Protein AF-A0A699XBI1-F1 (afdb_monomer_lite)

Foldseek 3Di:
DDFQQVVLVVVLVVVVVVPDDQLQKKWWWKFQVVVTDIGIWIWGHPDNPDFTWTHGPVDRDTHTPVVPPRIGTAKIDTPPDIGGPDD

Secondary structure (DSSP, 8-state):
---HHHHHHHHHHHHHHTT--STTEEEEEEEEETTEEEEEEEEE-SSTTSPPEEE-SS-S-EEEGGG-TTEEEEEEE-SS-EE----

Sequence (87 aa):
AGDCEDFAIAKYFSLRQLGMPADKLLITYVKVLNPERAHMVLTYYPDADGEPLVLDSLVDTIDPADARKDLLPVYAFNGEGVWLPDA

InterPro domains:
  IPR010319 Transglutaminase-like cysteine peptidase, predicted [PF06035] (1-64)
  IPR010319 Transglutaminase-like cysteine peptidase, predicted [PTHR39327] (1-84)

pLDDT: mean 94.77, std 7.34, range [47.53, 98.69]

Radius of gyration: 12.17 Å; chains: 1; bounding box: 32×22×32 Å

Organism: Tanacetum cinerariifolium (NCBI:txid118510)

Structure (mmCIF, N/CA/C/O backbone):
data_AF-A0A699XBI1-F1
#
_entry.id   AF-A0A699XBI1-F1
#
loop_
_atom_site.group_PDB
_atom_site.id
_atom_site.type_symbol
_atom_site.label_atom_id
_atom_site.label_alt_id
_atom_site.label_comp_id
_atom_site.label_asym_id
_atom_site.label_entity_id
_atom_site.label_seq_id
_atom_site.pdbx_PDB_ins_code
_atom_site.Cartn_x
_atom_site.Cartn_y
_atom_site.Cartn_z
_atom_site.occupancy
_atom_site.B_iso_or_equiv
_atom_site.auth_seq_id
_atom_site.auth_comp_id
_atom_site.auth_asym_id
_atom_site.auth_atom_id
_atom_site.pdbx_PDB_model_num
ATOM 1 N N . ALA A 1 1 ? -8.581 5.282 -17.057 1.00 65.94 1 ALA A N 1
ATOM 2 C CA . ALA A 1 1 ? -7.246 4.742 -16.737 1.00 65.94 1 ALA A CA 1
ATOM 3 C C . ALA A 1 1 ? -6.664 5.609 -15.634 1.00 65.94 1 ALA A C 1
ATOM 5 O O . ALA A 1 1 ? -6.984 6.792 -15.633 1.00 65.94 1 ALA A O 1
ATOM 6 N N . GLY A 1 2 ? -5.890 5.023 -14.726 1.00 87.69 2 GLY A N 1
ATOM 7 C CA . GLY A 1 2 ? -5.217 5.711 -13.624 1.00 87.69 2 GLY A CA 1
ATOM 8 C C . GLY A 1 2 ? -3.854 5.073 -13.361 1.00 87.69 2 GLY A C 1
ATOM 9 O O . GLY A 1 2 ? -3.564 4.013 -13.930 1.00 87.69 2 GLY A O 1
ATOM 10 N N . ASP A 1 3 ? -3.021 5.720 -12.557 1.00 93.06 3 ASP A N 1
ATOM 11 C CA . ASP A 1 3 ? -1.724 5.191 -12.126 1.00 93.06 3 ASP A CA 1
ATOM 12 C C . ASP A 1 3 ? -1.812 4.477 -10.760 1.00 93.06 3 ASP A C 1
ATOM 14 O O . ASP A 1 3 ? -2.898 4.247 -10.228 1.00 93.06 3 ASP A O 1
ATOM 18 N N . CYS A 1 4 ? -0.677 4.049 -10.199 1.00 95.31 4 CYS A N 1
ATOM 19 C CA . CYS A 1 4 ? -0.660 3.293 -8.944 1.00 95.31 4 CYS A CA 1
ATOM 20 C C . CYS A 1 4 ? -1.348 4.009 -7.773 1.00 95.31 4 CYS A C 1
ATOM 22 O O . CYS A 1 4 ? -1.973 3.336 -6.950 1.00 95.31 4 CYS A O 1
ATOM 24 N N . GLU A 1 5 ? -1.266 5.341 -7.716 1.00 95.19 5 GLU A N 1
ATOM 25 C CA . GLU A 1 5 ? -1.935 6.144 -6.694 1.00 95.19 5 GLU A CA 1
ATOM 26 C C . GLU A 1 5 ? -3.448 6.024 -6.835 1.00 95.19 5 GLU A C 1
ATOM 28 O O . GLU A 1 5 ? -4.138 5.680 -5.872 1.00 95.19 5 GLU A O 1
ATOM 33 N N . ASP A 1 6 ? -3.954 6.237 -8.053 1.00 97.00 6 ASP A N 1
ATOM 34 C CA . ASP A 1 6 ? -5.384 6.191 -8.348 1.00 97.00 6 ASP A CA 1
ATOM 35 C C . ASP A 1 6 ? -5.987 4.842 -7.938 1.00 97.00 6 ASP A C 1
ATOM 37 O O . ASP A 1 6 ? -7.065 4.782 -7.341 1.00 97.00 6 ASP A O 1
ATOM 41 N N . PHE A 1 7 ? -5.276 3.742 -8.215 1.00 97.94 7 PHE A N 1
ATOM 42 C CA . PHE A 1 7 ? -5.705 2.401 -7.815 1.00 97.94 7 PHE A CA 1
ATOM 43 C C . PHE A 1 7 ? -5.734 2.228 -6.292 1.00 97.94 7 PHE A C 1
ATOM 45 O O . PHE A 1 7 ? -6.696 1.657 -5.771 1.00 97.94 7 PHE A O 1
ATOM 52 N N . ALA A 1 8 ? -4.715 2.698 -5.570 1.00 97.94 8 ALA A N 1
ATOM 53 C CA . ALA A 1 8 ? -4.669 2.595 -4.113 1.00 97.94 8 ALA A CA 1
ATOM 54 C C . ALA A 1 8 ? -5.785 3.428 -3.452 1.00 97.94 8 ALA A C 1
ATOM 56 O O . ALA A 1 8 ? -6.504 2.918 -2.588 1.00 97.94 8 ALA A O 1
ATOM 57 N N . ILE A 1 9 ? -6.001 4.662 -3.921 1.00 97.75 9 ILE A N 1
ATOM 58 C CA . ILE A 1 9 ? -7.063 5.561 -3.448 1.00 97.75 9 ILE A CA 1
ATOM 59 C C . ILE A 1 9 ? -8.450 4.979 -3.743 1.00 97.75 9 ILE A C 1
ATOM 61 O O . ILE A 1 9 ? -9.309 4.937 -2.857 1.00 97.75 9 ILE A O 1
ATOM 65 N N . ALA A 1 10 ? -8.681 4.491 -4.964 1.00 98.25 10 ALA A N 1
ATOM 66 C CA . ALA A 1 10 ? -9.963 3.905 -5.344 1.00 98.25 10 ALA A CA 1
ATOM 67 C C . ALA A 1 10 ? -10.297 2.675 -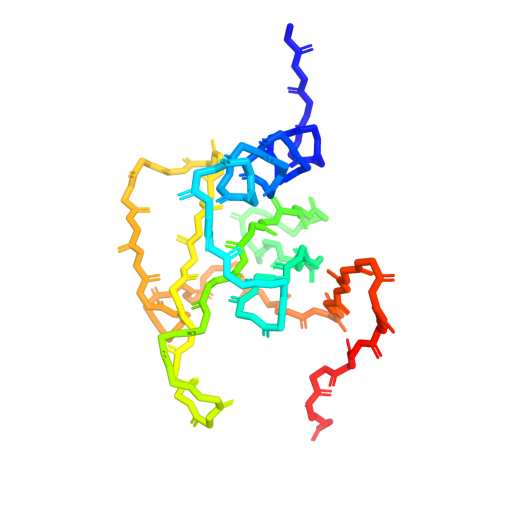4.487 1.00 98.25 10 ALA A C 1
ATOM 69 O O . ALA A 1 10 ? -11.427 2.552 -4.003 1.00 98.25 10 ALA A O 1
ATOM 70 N N . LYS A 1 11 ? -9.319 1.790 -4.241 1.00 98.12 11 LYS A N 1
ATOM 71 C CA . LYS A 1 11 ? -9.484 0.639 -3.339 1.00 98.12 11 LYS A CA 1
ATOM 72 C C . LYS A 1 11 ? -9.790 1.090 -1.911 1.00 98.12 11 LYS A C 1
ATOM 74 O O . LYS A 1 11 ? -10.732 0.568 -1.319 1.00 98.12 11 LYS A O 1
ATOM 79 N N . TYR A 1 12 ? -9.056 2.077 -1.386 1.00 98.44 12 TYR A N 1
ATOM 80 C CA . TYR A 1 12 ? -9.267 2.613 -0.040 1.00 98.44 12 TYR A CA 1
ATOM 81 C C . TYR A 1 12 ? -10.717 3.069 0.148 1.00 98.44 12 TYR A C 1
ATOM 83 O O . TYR A 1 12 ? -11.427 2.539 1.001 1.00 98.44 12 TYR A O 1
ATOM 91 N N . PHE A 1 13 ? -11.200 3.986 -0.694 1.00 98.06 13 PHE A N 1
ATOM 92 C CA . PHE A 1 13 ? -12.561 4.510 -0.557 1.00 98.06 13 PHE A CA 1
ATOM 93 C C . PHE A 1 13 ? -13.639 3.452 -0.804 1.00 98.06 13 PHE A C 1
ATOM 95 O O . PHE A 1 13 ? -14.653 3.448 -0.105 1.00 98.06 13 PHE A O 1
ATOM 102 N N . SER A 1 14 ? -13.410 2.517 -1.729 1.00 98.31 14 SER A N 1
ATOM 103 C CA . SER A 1 14 ? -14.348 1.417 -1.983 1.00 98.31 14 SER A CA 1
ATOM 104 C C . SER A 1 14 ? -14.497 0.507 -0.761 1.00 98.31 14 SER A C 1
ATOM 106 O O . SER A 1 14 ? -15.614 0.216 -0.337 1.00 98.31 14 SER A O 1
ATOM 108 N N . LEU A 1 15 ? -13.387 0.096 -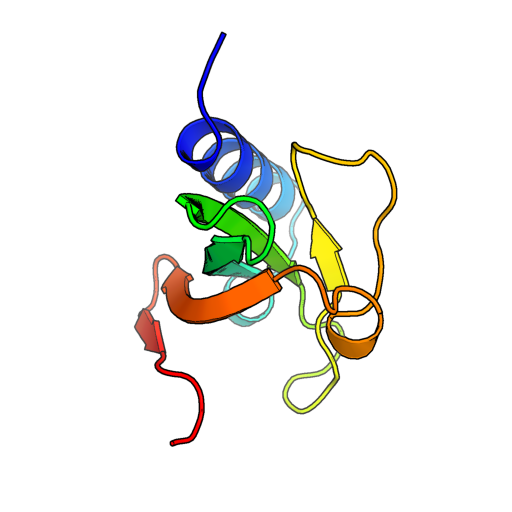0.140 1.00 98.19 15 LEU A N 1
ATOM 109 C CA . LEU A 1 15 ? -13.416 -0.745 1.060 1.00 98.19 15 LEU A CA 1
ATOM 110 C C . LEU A 1 15 ? -14.001 -0.004 2.268 1.00 98.19 15 LEU A C 1
ATOM 112 O O . LEU A 1 15 ? -14.763 -0.589 3.041 1.00 98.19 15 LEU A O 1
ATOM 116 N N . ARG A 1 16 ? -13.729 1.301 2.397 1.00 97.56 16 ARG A N 1
ATOM 117 C CA . ARG A 1 16 ? -14.369 2.160 3.405 1.00 97.56 16 ARG A CA 1
ATOM 118 C C . ARG A 1 16 ? -15.884 2.214 3.221 1.00 97.56 16 ARG A C 1
ATOM 120 O O . ARG A 1 16 ? -16.613 2.080 4.200 1.00 97.56 16 ARG A O 1
ATOM 127 N N . GLN A 1 17 ? -16.367 2.350 1.986 1.00 98.12 17 GLN A N 1
ATOM 128 C CA . GLN A 1 17 ? -17.800 2.338 1.679 1.00 98.12 17 GLN A CA 1
ATOM 129 C C . GLN A 1 17 ? -18.456 0.982 1.987 1.00 98.12 17 GLN A C 1
ATOM 131 O O . GLN A 1 17 ? -19.620 0.941 2.381 1.00 98.12 17 GLN A O 1
ATOM 136 N N . LEU A 1 18 ? -17.705 -0.116 1.867 1.00 98.25 18 LEU A N 1
ATOM 137 C CA . LEU A 1 18 ? -18.137 -1.464 2.254 1.00 98.25 18 LEU A CA 1
ATOM 138 C C . LEU A 1 18 ? -18.057 -1.729 3.771 1.00 98.25 18 LEU A C 1
ATOM 140 O O . LEU A 1 18 ? -18.371 -2.832 4.214 1.00 98.25 18 LEU A O 1
ATOM 144 N N . GLY A 1 19 ? -17.675 -0.733 4.577 1.00 97.69 19 GLY A N 1
ATOM 145 C CA . GLY A 1 19 ? -17.704 -0.800 6.039 1.00 97.69 19 GLY A CA 1
ATOM 146 C C . GLY A 1 19 ? -16.392 -1.223 6.700 1.00 97.69 19 GLY A C 1
ATOM 147 O O . GLY A 1 19 ? -16.368 -1.394 7.918 1.00 97.69 19 GLY A O 1
ATOM 148 N N . MET A 1 20 ? -15.294 -1.368 5.952 1.00 97.25 20 MET A N 1
ATOM 149 C CA . MET A 1 20 ? -13.990 -1.658 6.558 1.00 97.25 20 MET A CA 1
ATOM 150 C C . MET A 1 20 ? -13.483 -0.450 7.355 1.00 97.25 20 MET A C 1
ATOM 152 O O . MET A 1 20 ? -13.501 0.649 6.802 1.00 97.25 20 MET A O 1
ATOM 156 N N . PRO A 1 21 ? -13.019 -0.611 8.608 1.00 96.12 21 PRO A N 1
ATOM 157 C CA . PRO A 1 21 ? -12.467 0.478 9.423 1.00 96.12 21 PRO A CA 1
ATOM 158 C C . PRO A 1 21 ? -11.264 1.198 8.777 1.00 96.12 21 PRO A C 1
ATOM 160 O O . PRO A 1 21 ? -10.508 0.586 8.025 1.00 96.12 21 PRO A O 1
ATOM 163 N N . ALA A 1 22 ? -11.109 2.506 9.028 1.00 95.62 22 ALA A N 1
ATOM 164 C CA . ALA A 1 22 ? -10.041 3.323 8.430 1.00 95.62 22 ALA A CA 1
ATOM 165 C C . ALA A 1 22 ? -8.657 3.002 9.000 1.00 95.62 22 ALA A C 1
ATOM 167 O O . ALA A 1 22 ? -7.692 2.938 8.245 1.00 95.62 22 ALA A O 1
ATOM 168 N N . ASP A 1 23 ? -8.588 2.772 10.306 1.00 94.69 23 ASP A N 1
ATOM 169 C CA . ASP A 1 23 ? -7.402 2.364 11.064 1.00 94.69 23 ASP A CA 1
ATOM 170 C C . ASP A 1 23 ? -6.785 1.050 10.563 1.00 94.69 23 ASP A C 1
ATOM 172 O O . ASP A 1 23 ? -5.593 0.821 10.737 1.00 94.69 23 ASP A O 1
ATOM 176 N N . LYS A 1 24 ? -7.567 0.209 9.877 1.00 96.62 24 LYS A N 1
ATOM 177 C CA . LYS A 1 24 ? -7.083 -1.021 9.237 1.00 96.62 24 LYS A CA 1
ATOM 178 C C . LYS A 1 24 ? -6.566 -0.835 7.813 1.00 96.62 24 LYS A C 1
ATOM 180 O O . LYS A 1 24 ? -6.073 -1.799 7.235 1.00 96.62 24 LYS A O 1
ATOM 185 N N . LEU A 1 25 ? -6.732 0.338 7.209 1.00 97.88 25 LEU A N 1
ATOM 186 C CA . LEU A 1 25 ? -6.453 0.578 5.794 1.00 97.88 25 LEU A CA 1
ATOM 187 C C . LEU A 1 25 ? -5.481 1.742 5.638 1.00 97.88 25 LEU A C 1
ATOM 189 O O . LEU A 1 25 ? -5.836 2.888 5.919 1.00 97.88 25 LEU A O 1
ATOM 193 N N . LEU A 1 26 ? -4.286 1.460 5.121 1.00 97.75 26 LEU A N 1
ATOM 194 C CA . LEU A 1 26 ? -3.262 2.471 4.883 1.00 97.75 26 LEU A CA 1
ATOM 195 C C . LEU A 1 26 ? -2.838 2.483 3.416 1.00 97.75 26 LEU A C 1
ATOM 197 O O . LEU A 1 26 ? -2.454 1.465 2.845 1.00 97.75 26 LEU A O 1
ATOM 201 N N . ILE A 1 27 ? -2.874 3.657 2.799 1.00 98.44 27 ILE A N 1
ATOM 202 C CA . ILE A 1 27 ? -2.235 3.884 1.507 1.00 98.44 27 ILE A CA 1
ATOM 203 C C . ILE A 1 27 ? -0.734 3.960 1.773 1.00 98.44 27 ILE A C 1
ATOM 205 O O . ILE A 1 27 ? -0.272 4.793 2.553 1.00 98.44 27 ILE A O 1
ATOM 209 N N . THR A 1 28 ? 0.032 3.069 1.158 1.00 98.38 28 THR A N 1
ATOM 210 C CA . THR A 1 28 ? 1.454 2.893 1.447 1.00 98.38 28 THR A CA 1
ATOM 211 C C . THR A 1 28 ? 2.275 3.242 0.223 1.00 98.38 28 THR A C 1
ATOM 213 O O . THR A 1 28 ? 2.146 2.622 -0.836 1.00 98.38 28 THR A O 1
ATOM 216 N N . TYR A 1 29 ? 3.152 4.228 0.385 1.00 98.12 29 TYR A N 1
ATOM 217 C CA . TYR A 1 29 ? 4.190 4.517 -0.585 1.00 98.12 29 TYR A CA 1
ATOM 218 C C . TYR A 1 29 ? 5.332 3.520 -0.398 1.00 98.12 29 TYR A C 1
ATOM 220 O O . TYR A 1 29 ? 5.879 3.359 0.701 1.00 98.12 29 TYR A O 1
ATOM 228 N N . VAL A 1 30 ? 5.729 2.887 -1.495 1.00 98.06 30 VAL A N 1
ATOM 229 C CA . VAL A 1 30 ? 6.797 1.891 -1.527 1.00 98.06 30 VAL A CA 1
ATOM 230 C C . VAL A 1 30 ? 7.774 2.196 -2.661 1.00 98.06 30 VAL A C 1
ATOM 232 O O . VAL A 1 30 ? 7.450 2.870 -3.641 1.00 98.06 30 VAL A O 1
ATOM 235 N N . LYS A 1 31 ? 8.987 1.664 -2.552 1.00 97.88 31 LYS A N 1
ATOM 236 C CA . LYS A 1 31 ? 9.893 1.502 -3.687 1.00 97.88 31 LYS A CA 1
ATOM 237 C C . LYS A 1 31 ? 9.768 0.077 -4.201 1.00 97.88 31 LYS A C 1
ATOM 239 O O . LYS A 1 31 ? 10.005 -0.861 -3.448 1.00 97.88 31 LYS A O 1
ATOM 244 N N . VAL A 1 32 ? 9.441 -0.089 -5.475 1.00 97.44 32 VAL A N 1
ATOM 245 C CA . VAL A 1 32 ? 9.702 -1.358 -6.166 1.00 97.44 32 VAL A CA 1
ATOM 246 C C . VAL A 1 32 ? 11.209 -1.441 -6.365 1.00 97.44 32 VAL A C 1
ATOM 248 O O . VAL A 1 32 ? 11.787 -0.448 -6.789 1.00 97.44 32 VAL A O 1
ATOM 251 N N . LEU A 1 33 ? 11.852 -2.564 -6.047 1.00 96.31 33 LEU A N 1
ATOM 252 C CA . LEU A 1 33 ? 13.318 -2.672 -6.062 1.00 96.31 33 LEU A CA 1
ATOM 253 C C . LEU A 1 33 ? 13.905 -2.991 -7.445 1.00 96.31 33 LEU A C 1
ATOM 255 O O . LEU A 1 33 ? 15.043 -2.624 -7.719 1.00 96.31 33 LEU A O 1
ATOM 259 N N . ASN A 1 34 ? 13.156 -3.668 -8.323 1.00 90.25 34 ASN A N 1
ATOM 260 C CA . ASN A 1 34 ? 13.676 -4.165 -9.602 1.00 90.25 34 ASN A CA 1
ATOM 261 C C . ASN A 1 34 ? 12.646 -4.040 -10.746 1.00 90.25 34 ASN A C 1
ATOM 263 O O . ASN A 1 34 ? 11.785 -4.910 -10.876 1.00 90.25 34 ASN A O 1
ATOM 267 N N . PRO A 1 35 ? 12.743 -3.018 -11.622 1.00 91.69 35 PRO A N 1
ATOM 268 C CA . PRO A 1 35 ? 13.628 -1.852 -11.527 1.00 91.69 35 PRO A CA 1
ATOM 269 C C . PRO A 1 35 ? 13.216 -0.903 -10.393 1.00 91.69 35 PRO A C 1
ATOM 271 O O . PRO A 1 35 ? 12.038 -0.855 -10.032 1.00 91.69 35 PRO A O 1
ATOM 274 N N . GLU A 1 36 ? 14.173 -0.124 -9.875 1.00 95.44 36 GLU A N 1
ATOM 275 C CA . GLU A 1 36 ? 13.890 0.839 -8.809 1.00 95.44 36 GLU A CA 1
ATOM 276 C C . GLU A 1 36 ? 12.915 1.924 -9.285 1.00 95.44 36 GLU A C 1
ATOM 278 O O . GLU A 1 36 ? 13.217 2.681 -10.211 1.00 95.44 36 GLU A O 1
ATOM 283 N N . ARG A 1 37 ? 11.740 2.006 -8.653 1.00 96.69 37 ARG A N 1
ATOM 284 C CA . ARG A 1 37 ? 10.765 3.075 -8.908 1.00 96.69 37 ARG A CA 1
ATOM 285 C C . ARG A 1 37 ? 9.807 3.293 -7.744 1.00 96.69 37 ARG A C 1
ATOM 287 O O . ARG A 1 37 ? 9.538 2.382 -6.963 1.00 96.69 37 ARG A O 1
ATOM 294 N N . ALA A 1 38 ? 9.256 4.502 -7.685 1.00 97.56 38 ALA A N 1
ATOM 295 C CA . ALA A 1 38 ? 8.127 4.827 -6.825 1.00 97.56 38 ALA A CA 1
ATOM 296 C C . ALA A 1 38 ? 6.893 4.007 -7.216 1.00 97.56 38 ALA A C 1
ATOM 298 O O . ALA A 1 38 ? 6.628 3.802 -8.404 1.00 97.56 38 ALA A O 1
ATOM 299 N N . HIS A 1 39 ? 6.148 3.556 -6.214 1.00 98.19 39 HIS A N 1
ATOM 300 C CA . HIS A 1 39 ? 4.892 2.843 -6.390 1.00 98.19 39 HIS A CA 1
ATOM 301 C C . HIS A 1 39 ? 3.990 3.056 -5.175 1.00 98.19 39 HIS A C 1
ATOM 303 O O . HIS A 1 39 ? 4.457 3.432 -4.097 1.00 98.19 39 HIS A O 1
ATOM 309 N N . MET A 1 40 ? 2.695 2.812 -5.346 1.00 98.25 40 MET A N 1
ATOM 310 C CA . MET A 1 40 ? 1.713 2.962 -4.280 1.00 98.25 40 MET A CA 1
ATOM 311 C C . MET A 1 40 ? 0.788 1.757 -4.231 1.00 98.25 40 MET A C 1
ATOM 313 O O . MET A 1 40 ? 0.293 1.287 -5.255 1.00 98.25 40 MET A O 1
ATOM 317 N N . VAL A 1 41 ? 0.569 1.263 -3.019 1.00 98.62 41 VAL A N 1
ATOM 318 C CA . VAL A 1 41 ? -0.286 0.112 -2.731 1.00 98.62 41 VAL A CA 1
ATOM 319 C C . VAL A 1 41 ? -1.250 0.462 -1.606 1.00 98.62 41 VAL A C 1
ATOM 321 O O . VAL A 1 41 ? -1.053 1.437 -0.881 1.00 98.62 41 VAL A O 1
ATOM 324 N N . LEU A 1 42 ? -2.294 -0.343 -1.441 1.00 98.69 42 LEU A N 1
ATOM 325 C CA . LEU A 1 42 ? -3.110 -0.315 -0.232 1.00 98.69 42 LEU A CA 1
ATOM 326 C C . LEU A 1 42 ? -2.673 -1.472 0.667 1.00 98.69 42 LEU A C 1
ATOM 328 O O . LEU A 1 42 ? -2.662 -2.617 0.218 1.00 98.69 42 LEU A O 1
ATOM 332 N N . THR A 1 43 ? -2.329 -1.190 1.918 1.00 98.25 43 THR A N 1
ATOM 333 C CA . THR A 1 43 ? -2.100 -2.211 2.940 1.00 98.25 43 THR A CA 1
ATOM 334 C C . THR A 1 43 ? -3.322 -2.340 3.841 1.00 98.25 43 THR A C 1
ATOM 336 O O . THR A 1 43 ? -3.967 -1.351 4.201 1.00 98.25 43 THR A O 1
ATOM 339 N N . TYR A 1 44 ? -3.668 -3.581 4.170 1.00 98.25 44 TYR A N 1
ATOM 340 C CA . TYR A 1 44 ? -4.745 -3.918 5.092 1.00 98.25 44 TYR A CA 1
ATOM 341 C C . TYR A 1 44 ? -4.180 -4.653 6.303 1.00 98.25 44 TYR A C 1
ATOM 343 O O . TYR A 1 44 ? -3.486 -5.650 6.129 1.00 98.25 44 TYR A O 1
ATOM 351 N N . TYR A 1 45 ? -4.522 -4.195 7.504 1.00 96.94 45 TYR A N 1
ATOM 352 C CA . TYR A 1 45 ? -4.115 -4.780 8.780 1.00 96.94 45 TYR A CA 1
ATOM 353 C C . TYR A 1 45 ? -5.290 -5.557 9.393 1.00 96.94 45 TYR A C 1
ATOM 355 O O . TYR A 1 45 ? -6.214 -4.943 9.939 1.00 96.94 45 TYR A O 1
ATOM 363 N N . PRO A 1 46 ? -5.309 -6.904 9.306 1.00 94.75 46 PRO A N 1
ATOM 364 C CA . PRO A 1 46 ? -6.341 -7.709 9.958 1.00 94.75 46 PRO A CA 1
ATOM 365 C C . PRO A 1 46 ? -6.343 -7.508 11.477 1.00 94.75 46 PRO A C 1
ATOM 367 O O . PRO A 1 46 ? -7.414 -7.331 12.067 1.00 94.75 46 PRO A O 1
ATOM 370 N N . ASP A 1 47 ? -5.144 -7.438 12.056 1.00 93.19 47 ASP A N 1
ATOM 371 C CA . ASP A 1 47 ? -4.852 -7.220 13.471 1.00 93.19 47 ASP A CA 1
ATOM 372 C C . ASP A 1 47 ? -3.936 -5.994 13.618 1.00 93.19 47 ASP A C 1
ATOM 374 O O . ASP A 1 47 ? -3.091 -5.760 12.756 1.00 93.19 47 ASP A O 1
ATOM 378 N N . ALA A 1 48 ? -4.097 -5.212 14.692 1.00 84.50 48 ALA A N 1
ATOM 379 C CA . ALA A 1 48 ? -3.410 -3.920 14.854 1.00 84.50 48 ALA A CA 1
ATOM 380 C C . ALA A 1 48 ? -1.872 -4.035 14.864 1.00 84.50 48 ALA A C 1
ATOM 382 O O . ALA A 1 48 ? -1.193 -3.188 14.296 1.00 84.50 48 ALA A O 1
ATOM 383 N N . ASP A 1 49 ? -1.352 -5.114 15.453 1.00 83.44 49 ASP A N 1
ATOM 384 C CA . ASP A 1 49 ? 0.083 -5.429 15.524 1.00 83.44 49 ASP A CA 1
ATOM 385 C C . ASP A 1 49 ? 0.470 -6.570 14.559 1.00 83.44 49 ASP A C 1
ATOM 387 O O . ASP A 1 49 ? 1.519 -7.201 14.696 1.00 83.44 49 ASP A O 1
ATOM 391 N N . GLY A 1 50 ? -0.431 -6.902 13.630 1.00 89.94 50 GLY A N 1
ATOM 392 C CA . GLY A 1 50 ? -0.282 -8.011 12.699 1.00 89.94 50 GLY A CA 1
ATOM 393 C C . GLY A 1 50 ? 0.474 -7.637 11.429 1.00 89.94 50 GLY A C 1
ATOM 394 O O . GLY A 1 50 ? 0.645 -6.469 11.079 1.00 89.94 50 GLY A O 1
ATOM 395 N N . GLU A 1 51 ? 0.888 -8.667 10.697 1.00 94.44 51 GLU A N 1
ATOM 396 C CA . GLU A 1 51 ? 1.439 -8.495 9.358 1.00 94.44 51 GLU A CA 1
ATOM 397 C C . GLU A 1 51 ? 0.346 -8.005 8.386 1.00 94.44 51 GLU A C 1
ATOM 399 O O . GLU A 1 51 ? -0.727 -8.619 8.312 1.00 94.44 51 GLU A O 1
ATOM 404 N N . PRO A 1 52 ? 0.586 -6.924 7.620 1.00 97.31 52 PRO A N 1
ATOM 405 C CA . PRO A 1 52 ? -0.399 -6.438 6.674 1.00 97.31 52 PRO A CA 1
ATOM 406 C C . PRO A 1 52 ? -0.445 -7.280 5.398 1.00 97.31 52 PRO A C 1
ATOM 408 O O . PRO A 1 52 ? 0.558 -7.820 4.928 1.00 97.31 52 PRO A O 1
ATOM 411 N N . LEU A 1 53 ? -1.622 -7.302 4.782 1.00 98.50 53 LEU A N 1
ATOM 412 C CA . LEU A 1 53 ? -1.833 -7.785 3.423 1.00 98.50 53 LEU A CA 1
ATOM 413 C C . LEU A 1 53 ? -1.662 -6.640 2.424 1.00 98.50 53 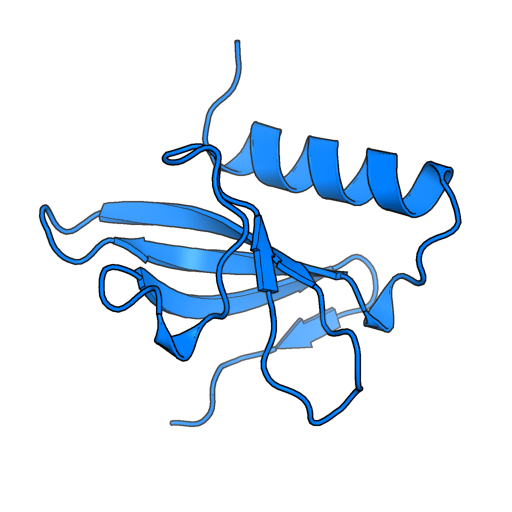LEU A C 1
ATOM 415 O O . LEU A 1 53 ? -2.123 -5.523 2.671 1.00 98.50 53 LEU A O 1
ATOM 419 N N . VAL A 1 54 ? -1.0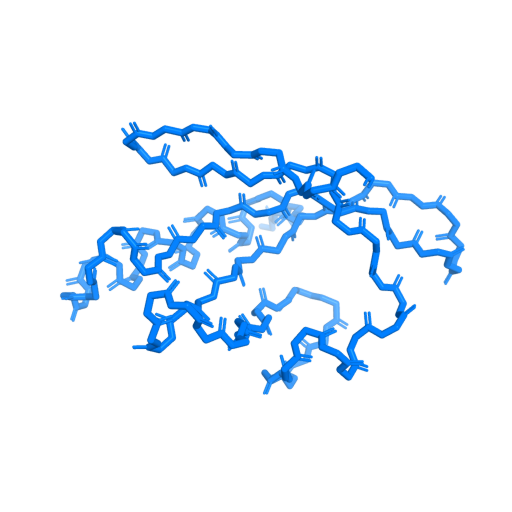49 -6.920 1.276 1.00 98.56 54 VAL A N 1
ATOM 420 C CA . VAL A 1 54 ? -0.772 -5.929 0.229 1.00 98.56 54 VAL A CA 1
ATOM 421 C C . VAL A 1 54 ? -1.755 -6.086 -0.927 1.00 98.56 54 VAL A C 1
ATOM 423 O O . VAL A 1 54 ? -1.808 -7.124 -1.581 1.00 98.56 54 VAL A O 1
ATOM 426 N N . LEU A 1 55 ? -2.508 -5.026 -1.219 1.00 98.69 55 LEU A N 1
ATOM 427 C CA . LEU A 1 55 ? -3.398 -4.933 -2.371 1.00 98.69 55 LEU A CA 1
ATOM 428 C C . LEU A 1 55 ? -2.740 -4.064 -3.448 1.00 98.69 55 LEU A C 1
ATOM 430 O O . LEU A 1 55 ? -2.828 -2.833 -3.427 1.00 98.69 55 LEU A O 1
ATOM 434 N N . ASP A 1 56 ? -2.146 -4.710 -4.444 1.00 98.19 56 ASP A N 1
ATOM 435 C CA . ASP A 1 56 ? -1.327 -4.072 -5.480 1.00 98.19 56 ASP A CA 1
ATOM 436 C C . ASP A 1 56 ? -2.075 -3.926 -6.823 1.00 98.19 56 ASP A C 1
ATOM 438 O O . ASP A 1 56 ? -3.100 -4.566 -7.051 1.00 98.19 56 ASP A O 1
ATOM 442 N N . SER A 1 57 ? -1.636 -3.013 -7.686 1.00 97.19 57 SER A N 1
ATOM 44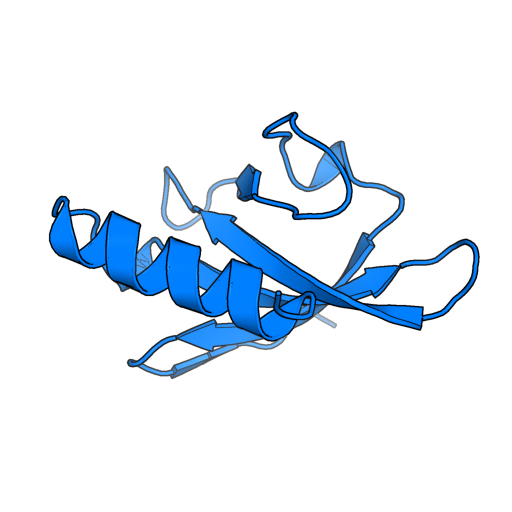3 C CA . SER A 1 57 ? -2.065 -2.891 -9.085 1.00 97.19 57 SER A CA 1
ATOM 444 C C . SER A 1 57 ? -1.106 -3.563 -10.078 1.00 97.19 57 SER A C 1
ATOM 446 O O . SER A 1 57 ? -1.447 -3.681 -11.252 1.00 97.19 57 SER A O 1
ATOM 448 N N . LEU A 1 58 ? 0.078 -4.007 -9.637 1.00 95.50 58 LEU A N 1
ATOM 449 C CA . LEU A 1 58 ? 1.047 -4.736 -10.468 1.00 95.50 58 LEU A CA 1
ATOM 450 C C . LEU A 1 58 ? 0.793 -6.247 -10.523 1.00 95.50 58 LEU A C 1
ATOM 452 O O . LEU A 1 58 ? 1.249 -6.899 -11.461 1.00 95.50 58 LEU A O 1
ATOM 456 N N . VAL A 1 59 ? 0.097 -6.793 -9.524 1.00 95.94 59 VAL A N 1
ATOM 457 C CA . VAL A 1 59 ? -0.243 -8.216 -9.396 1.00 95.94 59 VAL A CA 1
ATOM 458 C C . VAL A 1 59 ? -1.667 -8.366 -8.859 1.00 95.94 59 VAL A C 1
ATOM 460 O O . VAL A 1 59 ? -2.127 -7.518 -8.096 1.00 95.94 59 VAL A O 1
ATOM 463 N N . ASP A 1 60 ? -2.349 -9.446 -9.244 1.00 96.00 60 ASP A N 1
ATOM 464 C CA . ASP A 1 60 ? -3.740 -9.710 -8.837 1.00 96.00 60 ASP A CA 1
ATOM 465 C C . ASP A 1 60 ? -3.853 -10.456 -7.493 1.00 96.00 60 ASP A C 1
ATOM 467 O O . ASP A 1 60 ? -4.936 -10.525 -6.908 1.00 96.00 60 ASP A O 1
ATOM 471 N N . THR A 1 61 ? -2.756 -11.038 -6.998 1.00 97.50 61 THR A N 1
ATOM 472 C CA . THR A 1 61 ? -2.723 -11.723 -5.701 1.00 97.50 61 THR A CA 1
ATOM 473 C C . THR A 1 61 ? -2.689 -10.724 -4.548 1.00 97.50 61 THR A C 1
ATOM 475 O O . THR A 1 61 ? -2.114 -9.640 -4.647 1.00 97.50 61 THR A O 1
ATOM 478 N N . ILE A 1 62 ? -3.323 -11.102 -3.435 1.00 98.25 62 ILE A N 1
ATOM 479 C CA . ILE A 1 62 ? -3.224 -10.384 -2.164 1.00 98.25 62 ILE A CA 1
ATOM 480 C C . ILE A 1 62 ? -2.318 -11.213 -1.268 1.00 98.25 62 ILE A C 1
ATOM 482 O O . ILE A 1 62 ? -2.737 -12.248 -0.748 1.00 98.25 62 ILE A O 1
ATOM 486 N N . ASP A 1 63 ? -1.088 -10.746 -1.109 1.00 98.19 63 ASP A N 1
ATOM 487 C CA . ASP A 1 63 ? -0.045 -11.458 -0.381 1.00 98.19 63 ASP A CA 1
ATOM 488 C C . ASP A 1 63 ? 0.328 -10.709 0.910 1.00 98.19 63 ASP A C 1
ATOM 490 O O . ASP A 1 63 ? 0.218 -9.476 0.958 1.00 98.19 63 ASP A O 1
ATOM 494 N N . PRO A 1 64 ? 0.778 -11.421 1.959 1.00 97.88 64 PRO A N 1
ATOM 495 C CA . PRO A 1 64 ? 1.383 -10.796 3.131 1.00 97.88 64 PRO A CA 1
ATOM 496 C C . PRO A 1 64 ? 2.599 -9.943 2.749 1.00 97.88 64 PRO A C 1
ATOM 498 O O . PRO A 1 64 ? 3.312 -10.254 1.788 1.00 97.88 64 PRO A O 1
ATOM 501 N N . ALA A 1 65 ? 2.853 -8.869 3.494 1.00 96.81 65 ALA A N 1
ATOM 502 C CA . ALA A 1 65 ? 3.955 -7.957 3.202 1.00 96.81 65 ALA A CA 1
ATOM 503 C C . ALA A 1 65 ? 5.328 -8.650 3.180 1.00 96.81 65 ALA A C 1
ATOM 505 O O . ALA A 1 65 ? 6.154 -8.313 2.331 1.00 96.81 65 ALA A O 1
ATOM 506 N N . ASP A 1 66 ? 5.567 -9.663 4.018 1.00 96.19 66 ASP A N 1
ATOM 507 C CA . ASP A 1 66 ? 6.821 -10.418 4.023 1.00 96.19 66 ASP A CA 1
ATOM 508 C C . ASP A 1 66 ? 7.020 -11.228 2.734 1.00 96.19 66 ASP A C 1
ATOM 510 O O . ASP A 1 66 ? 8.155 -11.439 2.307 1.00 96.19 66 ASP A O 1
ATOM 514 N N . ALA A 1 67 ? 5.942 -11.619 2.051 1.00 97.62 67 ALA A N 1
ATOM 515 C CA . ALA A 1 67 ? 6.022 -12.285 0.753 1.00 97.62 67 ALA A CA 1
ATOM 516 C C . ALA A 1 67 ? 6.361 -11.313 -0.397 1.00 97.62 67 ALA A C 1
ATOM 518 O O . ALA A 1 67 ? 6.870 -11.737 -1.437 1.00 97.62 67 ALA A O 1
ATOM 519 N N . ARG A 1 68 ? 6.150 -10.003 -0.214 1.00 97.44 68 ARG A N 1
ATOM 520 C CA . ARG A 1 68 ? 6.408 -8.948 -1.210 1.00 97.44 68 ARG A CA 1
ATOM 521 C C . ARG A 1 68 ? 7.809 -8.351 -1.075 1.00 97.44 68 ARG A C 1
ATOM 523 O O . ARG A 1 68 ? 7.985 -7.149 -0.896 1.00 97.44 68 ARG A O 1
ATOM 530 N N . LYS A 1 69 ? 8.834 -9.202 -1.221 1.00 97.00 69 LYS A N 1
ATOM 531 C CA . LYS A 1 69 ? 10.264 -8.810 -1.168 1.00 97.00 69 LYS A CA 1
ATOM 532 C C . LYS A 1 69 ? 10.685 -7.825 -2.266 1.00 97.00 69 LYS A C 1
ATOM 534 O O . LYS A 1 69 ? 11.790 -7.294 -2.227 1.00 97.00 69 LYS A O 1
ATOM 539 N N . ASP A 1 70 ? 9.837 -7.619 -3.267 1.00 97.06 70 ASP A N 1
ATOM 540 C CA . ASP A 1 70 ? 10.015 -6.636 -4.328 1.00 97.06 70 ASP A CA 1
ATOM 541 C C . ASP A 1 70 ? 9.662 -5.205 -3.896 1.00 97.06 70 ASP A C 1
ATOM 543 O O . ASP A 1 70 ? 10.066 -4.267 -4.585 1.00 97.06 70 ASP A O 1
ATOM 547 N N . LEU A 1 71 ? 8.947 -5.031 -2.777 1.00 97.69 71 LEU A N 1
ATOM 548 C CA . LEU A 1 71 ? 8.499 -3.742 -2.259 1.00 97.69 71 LEU A CA 1
ATOM 549 C C . LEU A 1 71 ? 9.252 -3.357 -0.982 1.00 97.69 71 LEU A C 1
ATOM 551 O O . LEU A 1 71 ? 9.310 -4.114 -0.018 1.00 97.69 71 LEU A O 1
ATOM 555 N N . LEU A 1 72 ? 9.766 -2.130 -0.944 1.00 97.06 72 LEU A N 1
ATOM 556 C CA . LEU A 1 72 ? 10.350 -1.518 0.246 1.00 97.06 72 LEU A CA 1
ATOM 557 C C . LEU A 1 72 ? 9.455 -0.358 0.718 1.00 97.06 72 LEU A C 1
ATOM 559 O O . LEU A 1 72 ? 9.389 0.659 0.020 1.00 97.06 72 LEU A O 1
ATOM 563 N N . PRO A 1 73 ? 8.759 -0.469 1.864 1.00 96.31 73 PRO A N 1
ATOM 564 C CA . PRO A 1 73 ? 7.910 0.606 2.373 1.00 96.31 73 PRO A CA 1
ATOM 565 C C . PRO A 1 73 ? 8.724 1.836 2.784 1.00 96.31 73 PRO A C 1
ATOM 567 O O . PRO A 1 73 ? 9.820 1.715 3.324 1.00 96.31 73 PRO A O 1
ATOM 570 N N . VAL A 1 74 ? 8.180 3.030 2.524 1.00 96.50 74 VAL A N 1
ATOM 571 C CA . VAL A 1 74 ? 8.808 4.316 2.895 1.00 96.50 74 VAL A CA 1
ATOM 572 C C . VAL A 1 74 ? 7.941 5.104 3.867 1.00 96.50 74 VAL A C 1
ATOM 574 O O . VAL A 1 74 ? 8.464 5.664 4.822 1.00 96.50 74 VAL A O 1
ATOM 577 N N . TYR A 1 75 ? 6.631 5.170 3.629 1.00 96.81 75 TYR A N 1
ATOM 578 C CA . TYR A 1 75 ? 5.655 5.734 4.560 1.00 96.81 75 TYR A CA 1
ATOM 579 C C . TYR A 1 75 ? 4.251 5.248 4.203 1.00 96.81 75 TYR A C 1
ATOM 581 O O . TYR A 1 75 ? 3.989 4.812 3.079 1.00 96.81 75 TYR A O 1
ATOM 589 N N . ALA A 1 76 ? 3.338 5.342 5.159 1.00 97.12 76 ALA A N 1
ATOM 590 C CA . ALA A 1 76 ? 1.940 4.988 4.991 1.00 97.12 76 ALA A CA 1
ATOM 591 C C . ALA A 1 76 ? 1.041 6.099 5.538 1.00 97.12 76 ALA A C 1
ATOM 593 O O . ALA A 1 76 ? 1.448 6.847 6.424 1.00 97.12 76 ALA A O 1
ATOM 594 N N . PHE A 1 77 ? -0.167 6.243 5.007 1.00 97.06 77 PHE A N 1
ATOM 595 C CA . PHE A 1 77 ? -1.109 7.267 5.448 1.00 97.06 77 PHE A CA 1
ATOM 596 C C . PHE A 1 77 ? -2.556 6.869 5.166 1.00 97.06 77 PHE A C 1
ATOM 598 O O . PHE A 1 77 ? -2.849 5.999 4.347 1.00 97.06 77 PHE A O 1
ATOM 605 N N . ASN A 1 78 ? -3.477 7.541 5.839 1.00 95.62 78 ASN A N 1
ATOM 606 C CA . ASN A 1 78 ? -4.903 7.513 5.541 1.00 95.62 78 ASN A CA 1
ATOM 607 C C . ASN A 1 78 ? -5.517 8.869 5.947 1.00 95.62 78 ASN A C 1
ATOM 609 O O . ASN A 1 78 ? -4.795 9.835 6.186 1.00 95.62 78 ASN A O 1
ATOM 613 N N . GLY A 1 79 ? -6.848 8.964 6.026 1.00 90.19 79 GLY A N 1
ATOM 614 C CA . GLY A 1 79 ? -7.523 10.202 6.437 1.00 90.19 79 GLY A CA 1
ATOM 615 C C . GLY A 1 79 ? -7.270 10.650 7.887 1.00 90.19 79 GLY A C 1
ATOM 616 O O . GLY A 1 79 ? -7.704 11.739 8.252 1.00 90.19 79 GLY A O 1
ATOM 617 N N . GLU A 1 80 ? -6.605 9.834 8.708 1.00 91.88 80 GLU A N 1
ATOM 618 C CA . GLU A 1 80 ? -6.416 10.058 10.147 1.00 91.88 80 GLU A CA 1
ATOM 619 C C . GLU A 1 80 ? -4.961 10.383 10.514 1.00 91.88 80 GLU A C 1
ATOM 621 O O . GLU A 1 80 ? -4.720 11.030 11.533 1.00 91.88 80 GLU A O 1
ATOM 626 N N . GLY A 1 81 ? -3.984 9.988 9.691 1.00 92.38 81 GLY A N 1
ATOM 627 C CA . GLY A 1 81 ? -2.578 10.218 10.009 1.00 92.38 81 GLY A CA 1
ATOM 628 C C . GLY A 1 81 ? -1.582 9.773 8.942 1.00 92.38 81 GLY A C 1
ATOM 629 O O . GLY A 1 81 ? -1.946 9.369 7.836 1.00 92.38 81 GLY A O 1
ATOM 630 N N . VAL A 1 82 ? -0.302 9.872 9.311 1.00 94.19 82 VAL A N 1
ATOM 631 C CA . VAL A 1 82 ? 0.866 9.440 8.531 1.00 94.19 82 VAL A CA 1
ATOM 632 C C . VAL A 1 82 ? 1.805 8.661 9.455 1.00 94.19 82 VAL A C 1
ATOM 634 O O . VAL A 1 82 ? 2.067 9.094 10.576 1.00 94.19 82 VAL A O 1
ATOM 637 N N . TRP A 1 83 ? 2.336 7.543 8.967 1.00 93.25 83 TRP A N 1
ATOM 638 C CA . TRP A 1 83 ? 3.226 6.629 9.677 1.00 93.25 83 TRP A CA 1
ATOM 639 C C . TRP A 1 83 ? 4.494 6.388 8.864 1.00 93.25 83 TRP A C 1
ATOM 641 O O . TRP A 1 83 ? 4.449 6.240 7.640 1.00 93.25 83 TRP A O 1
ATOM 651 N N . LEU A 1 84 ? 5.627 6.331 9.555 1.00 90.50 84 LEU A N 1
ATOM 652 C CA . LEU A 1 84 ? 6.911 5.941 8.986 1.00 90.50 84 LEU A CA 1
ATOM 653 C C . LEU A 1 84 ? 7.221 4.508 9.444 1.00 90.50 84 LEU A C 1
ATOM 655 O O . LEU A 1 84 ? 6.921 4.191 10.595 1.00 90.50 84 LEU A O 1
ATOM 659 N N . PRO A 1 85 ? 7.784 3.647 8.579 1.00 79.31 85 PRO A N 1
ATOM 660 C CA . PRO A 1 85 ? 8.309 2.363 9.015 1.00 79.31 85 PRO A CA 1
ATOM 661 C C . PRO A 1 85 ? 9.425 2.582 10.043 1.00 79.31 85 PRO A C 1
ATOM 663 O O . PRO A 1 85 ? 10.121 3.601 9.999 1.00 79.31 85 PRO A O 1
ATOM 666 N N . ASP A 1 86 ? 9.577 1.630 10.963 1.00 73.19 86 ASP A N 1
ATOM 667 C CA . ASP A 1 86 ? 10.671 1.647 11.933 1.00 73.19 86 ASP A CA 1
ATOM 668 C C . ASP A 1 86 ? 12.026 1.708 11.201 1.00 73.19 86 ASP A C 1
ATOM 670 O O . ASP A 1 86 ? 12.206 1.075 10.156 1.00 73.19 86 ASP A 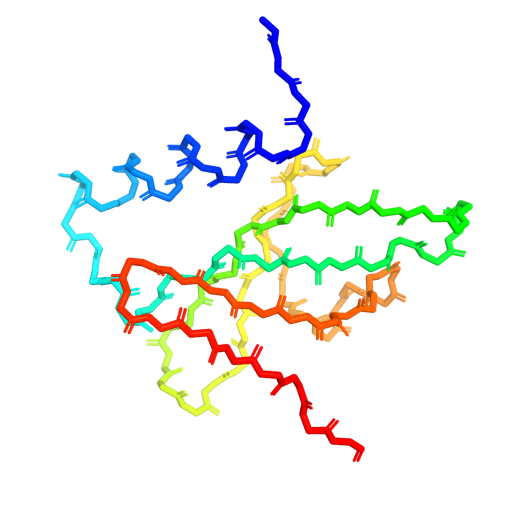O 1
ATOM 674 N N . ALA A 1 87 ? 12.944 2.530 11.724 1.00 47.53 87 ALA A N 1
ATOM 675 C CA . ALA A 1 87 ? 14.257 2.800 11.129 1.00 47.53 87 ALA A CA 1
ATOM 676 C C . ALA A 1 87 ? 15.234 1.620 11.240 1.00 47.53 87 ALA A C 1
ATOM 678 O O . ALA A 1 87 ? 15.238 0.946 12.297 1.00 47.53 87 ALA A O 1
#